Protein AF-A0A349WHK9-F1 (afdb_monomer_lite)

Sequence (60 aa):
LSILPLVPCNGVCSRGLKWELTNESLSPDSKFSQSNLCTSDEVEISCESGNLFVILSKRL

Structure (mmCIF, N/CA/C/O backbone):
data_AF-A0A349WHK9-F1
#
_entry.id   AF-A0A349WHK9-F1
#
loop_
_atom_site.group_PDB
_atom_site.id
_atom_site.type_symbol
_atom_site.label_atom_id
_atom_site.label_alt_id
_atom_site.label_comp_id
_atom_site.label_asym_id
_atom_site.label_entity_id
_atom_site.label_seq_id
_atom_site.pdbx_PDB_ins_code
_atom_site.Cartn_x
_atom_site.Cartn_y
_atom_site.Cartn_z
_atom_site.occupancy
_atom_site.B_iso_or_equiv
_atom_site.auth_seq_id
_atom_site.auth_comp_id
_atom_site.auth_asym_id
_atom_site.auth_atom_id
_atom_site.pdbx_PDB_model_num
ATOM 1 N N . LEU A 1 1 ? -3.385 0.030 9.991 1.00 95.50 1 LEU A N 1
ATOM 2 C CA . LEU A 1 1 ? -3.378 -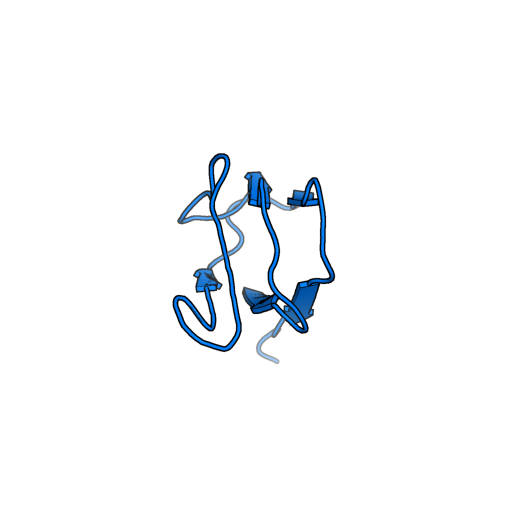0.377 8.571 1.00 95.50 1 LEU A CA 1
ATOM 3 C C . LEU A 1 1 ? -1.957 -0.773 8.207 1.00 95.50 1 LEU A C 1
ATOM 5 O O . LEU A 1 1 ? -1.043 -0.084 8.630 1.00 95.50 1 LEU A O 1
ATOM 9 N N . SER A 1 2 ? -1.755 -1.873 7.494 1.00 96.69 2 SER A N 1
ATOM 10 C CA . SER A 1 2 ? -0.424 -2.327 7.073 1.00 96.69 2 SER A CA 1
ATOM 11 C C . SER A 1 2 ? -0.398 -2.510 5.562 1.00 96.69 2 SER A C 1
ATOM 13 O O . SER A 1 2 ? -1.325 -3.097 5.011 1.00 96.69 2 SER A O 1
ATOM 15 N N . ILE A 1 3 ? 0.646 -2.001 4.910 1.00 97.56 3 ILE A N 1
ATOM 16 C CA . ILE A 1 3 ? 0.850 -2.052 3.457 1.00 97.56 3 ILE A CA 1
ATOM 17 C C . ILE A 1 3 ? 2.059 -2.945 3.186 1.00 97.56 3 ILE A C 1
ATOM 19 O O . ILE A 1 3 ? 3.131 -2.699 3.743 1.00 97.56 3 ILE A O 1
ATOM 23 N N . LEU A 1 4 ? 1.889 -3.976 2.360 1.00 97.06 4 LEU A N 1
ATOM 24 C CA . LEU A 1 4 ? 2.943 -4.923 2.001 1.00 97.06 4 LEU A CA 1
ATOM 25 C C . LEU A 1 4 ? 3.023 -5.075 0.472 1.00 97.06 4 LEU A C 1
ATOM 27 O O . L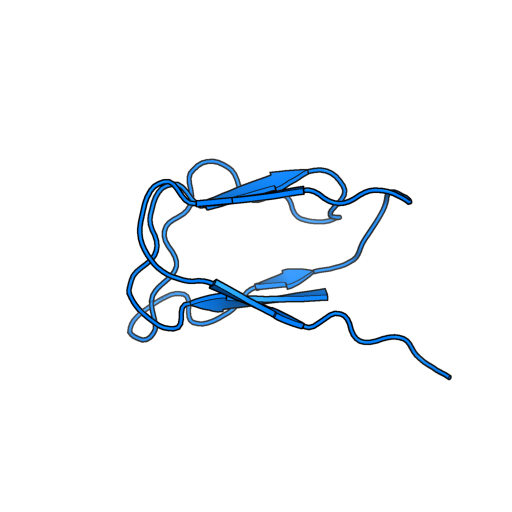EU A 1 4 ? 1.983 -5.214 -0.165 1.00 97.06 4 LEU A O 1
ATOM 31 N N . PRO A 1 5 ? 4.215 -5.084 -0.138 1.00 97.06 5 PRO A N 1
ATOM 32 C CA . PRO A 1 5 ? 4.398 -5.445 -1.535 1.00 97.06 5 PRO A CA 1
ATOM 33 C C . PRO A 1 5 ? 4.371 -6.975 -1.695 1.00 97.06 5 PRO A C 1
ATOM 35 O O . PRO A 1 5 ? 5.084 -7.691 -0.994 1.00 97.06 5 PRO A O 1
ATOM 38 N N . LEU A 1 6 ? 3.579 -7.491 -2.638 1.00 95.31 6 LEU A N 1
ATOM 39 C CA . LEU A 1 6 ? 3.656 -8.904 -3.054 1.00 95.31 6 LEU A CA 1
ATOM 40 C C . LEU A 1 6 ? 4.780 -9.128 -4.076 1.00 95.31 6 LEU A C 1
ATOM 42 O O . LEU A 1 6 ? 5.402 -10.185 -4.121 1.00 95.31 6 LEU A O 1
ATOM 46 N N . VAL A 1 7 ? 5.032 -8.103 -4.884 1.00 96.25 7 VAL A N 1
ATOM 47 C CA . VAL A 1 7 ? 6.120 -7.961 -5.861 1.00 96.25 7 VAL A CA 1
ATOM 48 C C . VAL A 1 7 ? 6.669 -6.535 -5.736 1.00 96.25 7 VAL A C 1
ATOM 50 O O . VAL A 1 7 ? 6.007 -5.717 -5.094 1.00 96.25 7 VAL A O 1
ATOM 53 N N . PRO A 1 8 ? 7.831 -6.187 -6.318 1.00 97.25 8 PRO A N 1
ATOM 54 C CA . PRO A 1 8 ? 8.295 -4.802 -6.319 1.00 97.25 8 PRO A CA 1
ATOM 55 C C . PRO A 1 8 ? 7.200 -3.838 -6.801 1.00 97.25 8 PRO A C 1
ATOM 57 O O . PRO A 1 8 ? 6.620 -4.028 -7.870 1.00 97.25 8 PRO A O 1
ATOM 60 N N . CYS A 1 9 ? 6.899 -2.840 -5.976 1.00 97.75 9 CYS A N 1
ATOM 61 C CA . CYS A 1 9 ? 5.906 -1.806 -6.220 1.00 97.75 9 CYS A CA 1
ATOM 62 C C . CYS A 1 9 ? 6.606 -0.452 -6.282 1.00 97.75 9 CYS A C 1
ATOM 64 O O . CYS A 1 9 ? 7.370 -0.114 -5.377 1.00 97.75 9 CYS A O 1
ATOM 66 N N . ASN A 1 10 ? 6.325 0.322 -7.327 1.00 97.75 10 ASN A N 1
ATOM 67 C CA . ASN A 1 10 ? 6.899 1.654 -7.521 1.00 97.75 10 ASN A CA 1
ATOM 68 C C . ASN A 1 10 ? 5.806 2.714 -7.568 1.00 97.75 10 ASN A C 1
ATOM 70 O O . ASN A 1 10 ? 4.655 2.422 -7.909 1.00 97.75 10 ASN A O 1
ATOM 74 N N . GLY A 1 11 ? 6.192 3.940 -7.227 1.00 98.00 11 GLY A N 1
ATOM 75 C CA . GLY A 1 11 ? 5.285 5.077 -7.188 1.00 98.00 11 GLY A CA 1
ATOM 76 C C . GLY A 1 11 ? 4.149 4.882 -6.194 1.00 98.00 11 GLY A C 1
ATOM 77 O O . GLY A 1 11 ? 3.000 5.195 -6.490 1.00 98.00 11 GLY A O 1
ATOM 78 N N . VAL A 1 12 ? 4.452 4.295 -5.032 1.00 97.75 12 VAL A N 1
ATOM 79 C CA . VAL A 1 12 ? 3.461 4.073 -3.982 1.00 97.75 12 VAL A CA 1
ATOM 80 C C . VAL A 1 12 ? 3.140 5.403 -3.312 1.00 97.75 12 VAL A C 1
ATOM 82 O O . VAL A 1 12 ? 4.027 6.066 -2.765 1.00 97.75 12 VAL A O 1
ATOM 85 N N . CYS A 1 13 ? 1.862 5.763 -3.331 1.00 98.44 13 CYS A N 1
ATOM 86 C CA . CYS A 1 13 ? 1.333 6.979 -2.732 1.00 98.44 13 CYS A CA 1
ATOM 87 C C . CYS A 1 13 ? 0.197 6.647 -1.763 1.00 98.44 13 CYS A C 1
ATOM 89 O O . CYS A 1 13 ? -0.517 5.654 -1.939 1.00 98.44 13 CYS A O 1
ATOM 91 N N . SER A 1 14 ? 0.005 7.487 -0.750 1.00 98.19 14 SER A N 1
ATOM 92 C CA . SER A 1 14 ? -1.154 7.387 0.135 1.00 98.19 14 SER A CA 1
ATOM 93 C C . SER A 1 14 ? -1.730 8.745 0.526 1.00 98.19 14 SER A C 1
ATOM 95 O O . SER A 1 14 ? -1.062 9.775 0.430 1.00 98.19 14 SER A O 1
ATOM 97 N N . ARG A 1 15 ? -2.996 8.724 0.957 1.00 98.44 15 ARG A N 1
ATOM 98 C CA . ARG A 1 15 ? -3.683 9.837 1.620 1.00 98.44 15 ARG A CA 1
ATOM 99 C C . ARG A 1 15 ? -4.579 9.318 2.745 1.00 98.44 15 ARG A C 1
ATOM 101 O O . ARG A 1 15 ? -5.225 8.281 2.598 1.00 98.44 15 ARG A O 1
ATOM 108 N N . GLY A 1 16 ? -4.680 10.077 3.833 1.00 97.94 16 GLY A N 1
ATOM 109 C CA . GLY A 1 16 ? -5.504 9.755 5.002 1.00 97.94 16 GLY A CA 1
ATOM 110 C C . GLY A 1 16 ? -4.781 8.896 6.044 1.00 97.94 16 GLY A C 1
ATOM 111 O O . GLY A 1 16 ? -5.424 8.332 6.936 1.00 97.94 16 GLY A O 1
ATOM 112 N N . LEU A 1 17 ? -3.455 8.775 5.935 1.00 97.50 17 LEU A N 1
ATOM 113 C CA . LEU A 1 17 ? -2.608 8.002 6.835 1.00 97.50 17 LEU A CA 1
ATOM 114 C C . LEU A 1 17 ? -1.690 8.919 7.656 1.00 97.50 17 LEU A C 1
ATOM 116 O O . LEU A 1 17 ? -1.277 9.990 7.224 1.00 97.50 17 LEU A O 1
ATOM 120 N N . LYS A 1 18 ? -1.324 8.488 8.866 1.00 97.81 18 LYS A N 1
ATOM 121 C CA . LYS A 1 18 ? -0.439 9.252 9.759 1.00 97.81 18 LYS A CA 1
ATOM 122 C C . LYS A 1 18 ? 0.953 9.462 9.159 1.00 97.81 18 LYS A C 1
ATOM 124 O O . LYS A 1 18 ? 1.552 10.511 9.377 1.00 97.81 18 LYS A O 1
ATOM 129 N N . TRP A 1 19 ? 1.469 8.456 8.457 1.00 97.31 19 TRP A N 1
ATOM 130 C CA . TRP A 1 19 ? 2.760 8.510 7.776 1.00 97.31 19 TRP A CA 1
ATOM 131 C C . TRP A 1 19 ? 2.543 8.319 6.281 1.00 97.31 19 TRP A C 1
ATOM 133 O O . TRP A 1 19 ? 2.511 7.188 5.803 1.00 97.31 19 TRP A O 1
ATOM 143 N N . GLU A 1 20 ? 2.332 9.411 5.556 1.00 97.50 20 GLU A N 1
ATOM 144 C CA . GLU A 1 20 ? 2.045 9.321 4.127 1.00 97.50 20 GLU A CA 1
ATOM 145 C C . GLU A 1 20 ? 3.235 8.794 3.322 1.00 97.50 20 GLU A C 1
ATOM 147 O O . GLU A 1 20 ? 4.398 9.052 3.642 1.00 97.50 20 GLU A O 1
ATOM 152 N N . LEU A 1 21 ? 2.917 8.053 2.264 1.00 97.19 21 LEU A N 1
ATOM 153 C CA . LEU A 1 21 ? 3.857 7.626 1.239 1.00 97.19 21 LEU A CA 1
ATOM 154 C C . LEU A 1 21 ? 3.748 8.587 0.057 1.00 97.19 21 LEU A C 1
ATOM 156 O O . LEU A 1 21 ? 2.644 8.887 -0.399 1.00 97.19 21 LEU A O 1
ATOM 160 N N . THR A 1 22 ? 4.893 9.034 -0.453 1.00 97.81 22 THR A N 1
ATOM 161 C CA . THR A 1 22 ? 4.963 9.951 -1.594 1.00 97.81 22 THR A CA 1
ATOM 162 C C . THR A 1 22 ? 5.952 9.401 -2.607 1.00 97.81 22 THR A C 1
ATOM 164 O O . THR A 1 22 ? 7.158 9.573 -2.450 1.00 97.81 22 THR A O 1
ATOM 167 N N . ASN A 1 23 ? 5.431 8.758 -3.653 1.00 97.69 23 ASN A N 1
ATOM 168 C CA . ASN A 1 23 ? 6.215 8.171 -4.739 1.00 97.69 23 ASN A CA 1
ATOM 169 C C . ASN A 1 23 ? 7.290 7.177 -4.248 1.00 97.69 23 ASN A C 1
ATOM 171 O O . ASN A 1 23 ? 8.432 7.180 -4.704 1.00 97.69 23 ASN A O 1
ATOM 175 N N . GLU A 1 24 ? 6.928 6.347 -3.272 1.00 96.75 24 GLU A N 1
ATOM 176 C CA . GLU A 1 24 ? 7.841 5.413 -2.612 1.00 96.75 24 GLU A CA 1
ATOM 177 C C . GLU A 1 24 ? 7.984 4.097 -3.390 1.00 96.75 24 GLU A C 1
ATOM 179 O O . GLU A 1 24 ? 7.064 3.661 -4.087 1.00 96.75 24 GLU A O 1
ATOM 184 N N . SER A 1 25 ? 9.118 3.416 -3.204 1.00 96.38 25 SER A N 1
ATOM 185 C CA . SER A 1 25 ? 9.313 2.036 -3.660 1.00 96.38 25 SER A CA 1
ATOM 186 C C . SER A 1 25 ? 9.223 1.068 -2.481 1.00 96.38 25 SER A C 1
ATOM 188 O O . SER A 1 25 ? 9.890 1.240 -1.458 1.00 96.38 25 SER A O 1
ATOM 190 N N . LEU A 1 26 ? 8.402 0.029 -2.631 1.00 96.69 26 LEU A N 1
ATOM 191 C CA . LEU A 1 26 ? 8.243 -1.060 -1.667 1.00 96.69 26 LEU A CA 1
ATOM 192 C C . LEU A 1 26 ? 8.542 -2.377 -2.372 1.00 96.69 26 LEU A C 1
ATOM 194 O O . LEU A 1 26 ? 7.991 -2.650 -3.435 1.00 96.69 26 LEU A O 1
ATOM 198 N N . SER A 1 27 ? 9.376 -3.226 -1.784 1.00 96.31 27 SER A N 1
ATOM 199 C CA . SER A 1 27 ? 9.666 -4.532 -2.370 1.00 96.31 27 SER A CA 1
ATOM 200 C C . SER A 1 27 ? 9.948 -5.591 -1.308 1.00 96.31 27 SER A C 1
ATOM 202 O O . SER A 1 27 ? 10.373 -5.250 -0.198 1.00 96.31 27 SER A O 1
ATOM 204 N N . PRO A 1 28 ? 9.722 -6.882 -1.625 1.00 92.69 28 PRO A N 1
ATOM 205 C CA . PRO A 1 28 ? 9.971 -7.952 -0.669 1.00 92.69 28 PRO A CA 1
ATOM 206 C C . PRO A 1 28 ? 11.433 -8.066 -0.199 1.00 92.69 28 PRO A C 1
ATOM 208 O O . PRO A 1 28 ? 11.695 -8.554 0.895 1.00 92.69 28 PRO A O 1
ATOM 211 N N . ASP A 1 29 ? 12.375 -7.614 -1.023 1.00 92.25 29 ASP A N 1
ATOM 212 C CA . ASP A 1 29 ? 13.826 -7.636 -0.807 1.00 92.25 29 ASP A CA 1
ATOM 213 C C . ASP A 1 29 ? 14.386 -6.342 -0.189 1.00 92.25 29 ASP A C 1
ATOM 215 O O . ASP A 1 29 ? 15.580 -6.267 0.097 1.00 92.25 29 ASP A O 1
ATOM 219 N N . SER A 1 30 ? 13.547 -5.328 0.047 1.00 87.50 30 SER A N 1
ATOM 220 C CA . SER A 1 30 ? 13.962 -4.080 0.692 1.00 87.50 30 SER A CA 1
ATOM 221 C C . SER A 1 30 ? 12.973 -3.647 1.783 1.00 87.50 30 SER A C 1
ATOM 223 O O . SER A 1 30 ? 12.864 -4.282 2.834 1.00 87.50 30 SER A O 1
ATOM 225 N N . LYS A 1 31 ? 12.234 -2.557 1.565 1.00 84.38 31 LYS A N 1
ATOM 226 C CA . LYS A 1 31 ? 11.185 -2.044 2.441 1.00 84.38 31 LYS A CA 1
ATOM 227 C C . LYS A 1 31 ? 9.956 -2.952 2.333 1.00 84.38 31 LYS A C 1
ATOM 229 O O . LYS A 1 31 ? 8.996 -2.656 1.626 1.00 84.38 31 LYS A O 1
ATOM 234 N N . PHE A 1 32 ? 10.013 -4.066 3.064 1.00 87.19 32 PHE A N 1
ATOM 235 C CA . PHE A 1 32 ? 9.024 -5.146 3.023 1.00 87.19 32 PHE A CA 1
ATOM 236 C C . PHE A 1 32 ? 7.635 -4.744 3.535 1.00 87.19 32 PHE A C 1
ATOM 238 O O . PHE A 1 32 ? 6.638 -5.355 3.174 1.00 87.19 32 PHE A O 1
ATOM 245 N N . SER A 1 33 ? 7.520 -3.751 4.417 1.00 91.12 33 SER A N 1
ATOM 246 C CA . SER A 1 33 ? 6.203 -3.328 4.901 1.00 91.12 33 SER A CA 1
ATOM 247 C C . SER A 1 33 ? 6.188 -1.892 5.398 1.00 91.12 33 SER A C 1
ATOM 249 O O . SER A 1 33 ? 7.224 -1.326 5.758 1.00 91.12 33 SER A O 1
ATOM 251 N N . GLN A 1 34 ? 4.987 -1.320 5.450 1.00 93.75 34 GLN A N 1
ATOM 252 C CA . GLN A 1 34 ? 4.688 -0.060 6.118 1.00 93.75 34 GLN A CA 1
ATOM 253 C C . GLN A 1 34 ? 3.483 -0.228 7.039 1.00 93.75 34 GLN A C 1
ATOM 255 O O . GLN A 1 34 ? 2.341 -0.353 6.593 1.00 93.75 34 GLN A O 1
ATOM 260 N N . SER A 1 35 ? 3.747 -0.231 8.346 1.00 95.56 35 SER A N 1
ATOM 261 C CA . SER A 1 35 ? 2.704 -0.118 9.365 1.00 95.56 35 SER A CA 1
ATOM 262 C C . SER A 1 35 ? 2.278 1.337 9.503 1.00 95.56 35 SER A C 1
ATOM 264 O O . SER A 1 35 ? 3.115 2.224 9.633 1.00 95.56 35 SER A O 1
ATOM 266 N N . ASN A 1 36 ? 0.971 1.573 9.491 1.00 96.75 36 ASN A N 1
ATOM 267 C CA . ASN A 1 36 ? 0.390 2.903 9.441 1.00 96.75 36 ASN A CA 1
ATOM 268 C C . ASN A 1 36 ? -0.900 3.023 10.267 1.00 96.75 36 ASN A C 1
ATOM 270 O O . ASN A 1 36 ? -1.510 2.026 10.676 1.00 96.75 36 ASN A O 1
ATOM 274 N N . LEU A 1 37 ? -1.333 4.259 10.499 1.00 96.25 37 LEU A N 1
ATOM 275 C CA . LEU A 1 37 ? -2.554 4.598 11.225 1.00 96.25 37 LEU A CA 1
ATOM 276 C C . LEU A 1 37 ? -3.449 5.462 10.337 1.00 96.25 37 LEU A C 1
ATOM 278 O O . LEU A 1 37 ? -2.979 6.465 9.818 1.00 96.25 37 LEU A O 1
ATOM 282 N N . CYS A 1 38 ? -4.723 5.098 10.196 1.00 95.94 38 CYS A N 1
ATOM 283 C CA . CYS A 1 38 ? -5.694 5.945 9.508 1.00 95.94 38 CYS A CA 1
ATOM 284 C C . CYS A 1 38 ? -6.002 7.169 10.378 1.00 95.94 38 CYS A C 1
ATOM 286 O O . CYS A 1 38 ? -6.340 7.017 11.553 1.00 95.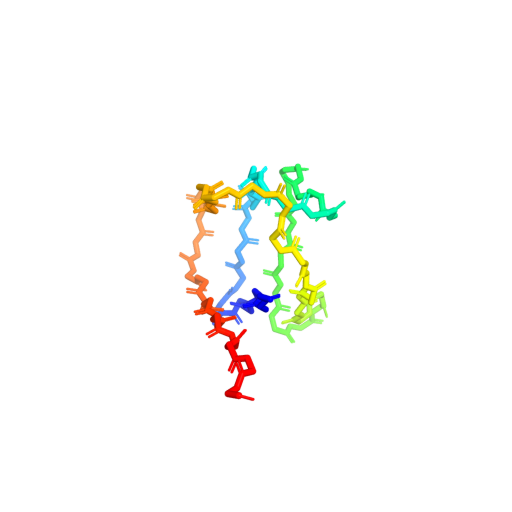94 38 CYS A O 1
ATOM 288 N N . THR A 1 39 ? -5.865 8.364 9.814 1.00 96.75 39 THR A N 1
ATOM 289 C CA . THR A 1 39 ? -6.175 9.654 10.460 1.00 96.75 39 THR A CA 1
ATOM 290 C C . THR A 1 39 ? -7.389 10.342 9.833 1.00 96.75 39 THR A C 1
ATOM 292 O O . THR A 1 39 ? -7.794 11.403 10.297 1.00 96.75 39 THR A O 1
ATOM 295 N N . SER A 1 40 ? -7.968 9.724 8.803 1.00 96.12 40 SER A N 1
ATOM 296 C CA . SER A 1 40 ? -9.157 10.149 8.069 1.00 96.12 40 SER A CA 1
ATOM 297 C C . SER A 1 40 ? -10.136 8.976 7.959 1.00 96.12 40 SER A C 1
ATOM 299 O O . SER A 1 40 ? -9.720 7.812 8.003 1.00 96.12 40 SER A O 1
ATOM 301 N N . ASP A 1 4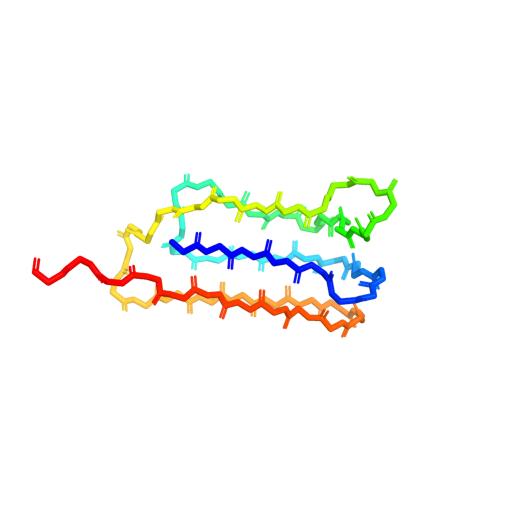1 ? -11.423 9.284 7.798 1.00 94.62 41 ASP A N 1
ATOM 302 C CA . ASP A 1 41 ? -12.479 8.289 7.560 1.00 94.62 41 ASP A CA 1
ATOM 303 C C . ASP A 1 41 ? -12.361 7.642 6.169 1.00 94.62 41 ASP A C 1
ATOM 305 O O . ASP A 1 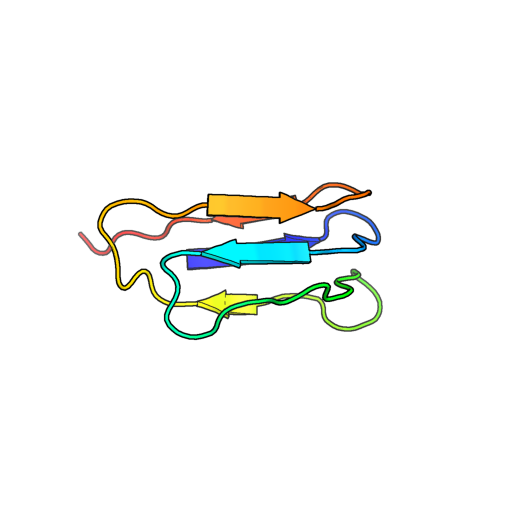41 ? -12.796 6.509 5.961 1.00 94.62 41 ASP A O 1
ATOM 309 N N . GLU A 1 42 ? -11.716 8.342 5.234 1.00 96.69 42 GLU A N 1
ATOM 310 C CA . GLU A 1 42 ? -11.363 7.854 3.904 1.00 96.69 42 GLU A CA 1
ATOM 311 C C . GLU A 1 42 ? -9.840 7.759 3.762 1.00 96.69 42 GLU A C 1
ATOM 313 O O . GLU A 1 42 ? -9.111 8.696 4.108 1.00 96.69 42 GLU A O 1
ATOM 318 N N . VAL A 1 43 ? -9.373 6.625 3.233 1.00 97.00 43 VAL A N 1
ATOM 319 C CA . VAL A 1 43 ? -7.963 6.354 2.936 1.00 97.00 43 VAL A CA 1
ATOM 320 C C . VAL A 1 43 ? -7.830 5.936 1.480 1.00 97.00 43 VAL A C 1
ATOM 322 O O . VAL A 1 43 ? -8.537 5.040 1.022 1.00 97.00 43 VAL A O 1
ATOM 325 N N . GLU A 1 44 ? -6.867 6.536 0.789 1.00 98.06 44 GLU A N 1
ATOM 326 C CA . GLU A 1 44 ? -6.484 6.178 -0.574 1.00 98.06 44 GLU A CA 1
ATOM 327 C C . GLU A 1 44 ? -5.049 5.646 -0.568 1.00 98.06 44 GLU A C 1
ATOM 329 O O . GLU A 1 44 ? -4.164 6.235 0.054 1.00 98.06 44 GLU A O 1
ATOM 334 N N . ILE A 1 45 ? -4.820 4.517 -1.239 1.00 98.00 45 ILE A N 1
ATOM 335 C CA . ILE A 1 45 ? -3.492 3.938 -1.462 1.00 98.00 45 ILE A CA 1
ATOM 336 C C . ILE A 1 45 ? -3.417 3.557 -2.935 1.00 98.00 45 ILE A C 1
ATOM 338 O O . ILE A 1 45 ? -4.296 2.854 -3.436 1.00 98.00 45 ILE A O 1
ATOM 342 N N . SER A 1 46 ? -2.364 3.994 -3.613 1.00 98.06 46 SER A N 1
ATOM 343 C CA . SER A 1 46 ? -2.130 3.707 -5.024 1.00 98.06 46 SER A CA 1
ATOM 344 C C . SER A 1 46 ? -0.675 3.319 -5.269 1.00 98.06 46 SER A C 1
ATOM 346 O O . SER A 1 46 ? 0.208 3.577 -4.449 1.00 98.06 46 SER A O 1
ATOM 348 N N . CYS A 1 47 ? -0.430 2.659 -6.397 1.00 97.69 47 CYS A N 1
ATOM 349 C CA . CYS A 1 47 ? 0.903 2.402 -6.923 1.00 97.69 47 CYS A CA 1
ATOM 350 C C . CYS A 1 47 ? 0.866 2.493 -8.449 1.00 97.69 47 CYS A C 1
ATOM 352 O O . CYS A 1 47 ? -0.113 2.067 -9.065 1.00 97.69 47 CYS A O 1
ATOM 354 N N . GLU A 1 48 ? 1.930 3.006 -9.062 1.00 98.56 48 GLU A N 1
ATOM 355 C CA . GLU A 1 48 ? 2.048 3.066 -10.525 1.00 98.56 48 GLU A CA 1
ATOM 356 C C . GLU A 1 48 ? 2.258 1.675 -11.134 1.00 98.56 48 GLU A C 1
ATOM 358 O O . GLU A 1 48 ? 1.763 1.370 -12.217 1.00 98.56 48 GLU A O 1
ATOM 363 N N . SER A 1 49 ? 3.000 0.815 -10.434 1.00 98.31 49 SER A N 1
ATOM 364 C CA . SER A 1 49 ? 3.260 -0.563 -10.853 1.00 98.31 49 SER A CA 1
ATOM 365 C C . SER A 1 49 ? 3.423 -1.494 -9.655 1.00 98.31 49 SER A C 1
ATOM 367 O O . SER A 1 49 ? 3.833 -1.061 -8.577 1.00 98.31 49 SER A O 1
ATOM 369 N N . GLY A 1 50 ? 3.132 -2.780 -9.868 1.00 97.19 50 GLY A N 1
ATOM 370 C CA . GLY A 1 50 ? 3.231 -3.832 -8.856 1.00 97.19 50 GLY A CA 1
ATOM 371 C C . GLY A 1 50 ? 1.876 -4.240 -8.275 1.00 97.19 50 GLY A C 1
ATOM 372 O O . GLY A 1 50 ? 0.831 -3.968 -8.857 1.00 97.19 50 GLY A O 1
ATOM 373 N N . ASN A 1 51 ? 1.907 -4.946 -7.142 1.00 97.00 51 ASN A N 1
ATOM 374 C CA . ASN A 1 51 ? 0.715 -5.373 -6.409 1.00 97.00 51 ASN A CA 1
ATOM 375 C C . ASN A 1 51 ? 0.940 -5.236 -4.901 1.00 97.00 51 ASN A C 1
ATOM 377 O O . ASN A 1 51 ? 1.855 -5.851 -4.342 1.00 97.00 51 ASN A O 1
ATOM 381 N N . LEU A 1 52 ? 0.069 -4.468 -4.248 1.00 97.38 52 LEU A N 1
ATOM 382 C CA . LEU A 1 52 ? 0.071 -4.270 -2.802 1.00 97.38 52 LEU A CA 1
ATOM 383 C C . LEU A 1 52 ? -0.963 -5.177 -2.130 1.00 97.38 52 LEU A C 1
ATOM 385 O O . LEU A 1 52 ? -2.093 -5.317 -2.592 1.00 97.38 52 LEU A O 1
ATOM 389 N N . PHE A 1 53 ? -0.589 -5.739 -0.988 1.00 97.00 53 PHE A N 1
ATOM 390 C CA . PHE A 1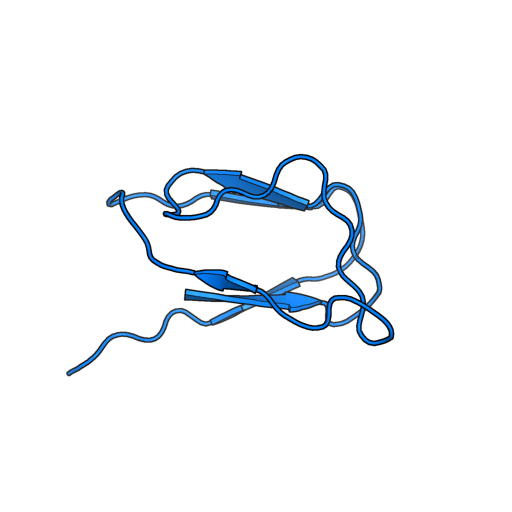 53 ? -1.492 -6.371 -0.042 1.00 97.00 53 PHE A CA 1
ATOM 391 C C . PHE A 1 53 ? -1.703 -5.427 1.145 1.00 97.00 53 PHE A C 1
ATOM 393 O O . PHE A 1 53 ? -0.764 -5.116 1.882 1.00 97.00 53 PHE A O 1
ATOM 400 N N . VAL A 1 54 ? -2.935 -4.942 1.316 1.00 96.38 54 VAL A N 1
ATOM 401 C CA . VAL A 1 54 ? -3.286 -3.968 2.359 1.00 96.38 54 VAL A CA 1
ATOM 402 C C . VAL A 1 54 ? -4.171 -4.626 3.409 1.00 96.38 54 VAL A C 1
ATOM 404 O O . VAL A 1 54 ? -5.239 -5.151 3.106 1.00 96.38 54 VAL A O 1
ATOM 407 N N . ILE A 1 55 ? -3.735 -4.567 4.666 1.00 95.75 55 ILE A N 1
ATOM 408 C CA . ILE A 1 55 ? -4.431 -5.168 5.804 1.00 95.75 55 ILE A CA 1
ATOM 409 C C . ILE A 1 55 ? -4.965 -4.059 6.710 1.00 95.75 55 ILE A C 1
ATOM 411 O O . ILE A 1 55 ? -4.205 -3.318 7.346 1.00 95.75 55 ILE A O 1
ATOM 415 N N . LEU A 1 56 ? -6.290 -3.971 6.827 1.00 94.50 56 LEU A N 1
ATOM 416 C CA . LEU A 1 56 ? -6.952 -3.122 7.814 1.00 94.50 56 LEU A CA 1
ATOM 417 C C . LEU A 1 56 ? -7.309 -3.944 9.056 1.00 94.50 56 LEU A C 1
ATOM 419 O O . LEU A 1 56 ? -8.344 -4.600 9.112 1.00 94.50 56 LEU A O 1
ATOM 423 N N . SER A 1 57 ? -6.455 -3.884 10.076 1.00 91.31 57 SER A N 1
ATOM 424 C CA . SER A 1 57 ? -6.791 -4.418 11.398 1.00 91.31 57 SER A CA 1
ATOM 425 C C . SER A 1 57 ? -7.697 -3.437 12.147 1.00 91.31 57 SER A C 1
ATOM 427 O O . SER A 1 57 ? -7.331 -2.273 12.331 1.00 91.31 57 SER A O 1
ATOM 429 N N . LYS A 1 58 ? -8.864 -3.916 12.589 1.00 88.25 58 LYS A N 1
ATOM 430 C CA . LYS A 1 58 ? -9.744 -3.238 13.547 1.00 88.25 58 LYS A CA 1
ATOM 431 C C . LYS A 1 58 ? -9.630 -3.976 14.880 1.00 88.25 58 LYS A C 1
ATOM 433 O O . LYS A 1 58 ? -9.684 -5.203 14.894 1.00 88.25 58 LYS A O 1
ATOM 438 N N . ARG A 1 59 ? -9.433 -3.251 15.983 1.00 81.00 59 ARG A N 1
ATOM 439 C CA . ARG A 1 59 ? -9.540 -3.853 17.319 1.00 81.00 59 ARG A CA 1
ATOM 440 C C . ARG A 1 59 ? -11.027 -3.990 17.647 1.00 81.00 59 ARG A C 1
ATOM 442 O O . ARG A 1 59 ? -11.773 -3.046 17.396 1.00 81.00 59 ARG A O 1
ATOM 449 N N . LEU A 1 60 ? -11.416 -5.178 18.107 1.00 65.81 60 LEU A N 1
ATOM 450 C CA . LEU A 1 60 ? -12.741 -5.458 18.663 1.00 65.81 60 LEU A CA 1
ATOM 451 C C . LEU A 1 60 ? -12.868 -4.841 20.057 1.00 65.81 60 LEU A C 1
ATOM 453 O O . LEU A 1 60 ? -11.825 -4.779 20.752 1.00 65.81 60 LEU A O 1
#

pLDDT: mean 95.18, std 5.19, range [65.81, 98.56]

Radius of gyration: 11.01 Å; chains: 1; bounding box: 27×19×30 Å

Secondary structure (DSSP, 8-state):
-EEEESS-EEEEEEESBSS--SSEEE-TTS---EE--B-SSS-EEE-SBS-EEEE-----

Foldseek 3Di:
DKKFFPAWFFQKFKDQWPDTDGRDIHHCVPNGMDDIDGNDPDMDIDTPDGDMDDDDDDDD